Protein AF-A0A059B0X2-F1 (afdb_monomer_lite)

Radius of gyration: 34.35 Å; chains: 1; bounding box: 52×22×101 Å

Organism: Eucalyptus grandis (NCBI:txid71139)

Secondary structure (DSSP, 8-state):
--S--TT--HHHHHHHHHHHHHHHHHHHHHHHHHHHHHHHHHHHHHHHHHHHHHHHHHHHHHHHHHHHHHHHHHHHGGGGS------------------------

Structure (mmCIF, N/CA/C/O backbone):
data_AF-A0A059B0X2-F1
#
_entry.id   AF-A0A059B0X2-F1
#
loop_
_atom_site.group_PDB
_atom_site.id
_atom_site.type_symbol
_atom_site.label_atom_id
_atom_site.label_alt_id
_atom_site.label_comp_id
_atom_site.label_asym_id
_atom_site.label_entity_id
_atom_site.label_seq_id
_atom_site.pdbx_PDB_ins_code
_atom_site.Cartn_x
_atom_site.Cartn_y
_atom_site.Cartn_z
_atom_site.occupancy
_atom_site.B_iso_or_equiv
_atom_site.auth_seq_id
_atom_site.auth_comp_id
_atom_site.auth_asym_id
_atom_site.auth_atom_id
_atom_site.pdbx_PDB_model_num
ATOM 1 N N . MET A 1 1 ? -12.725 -10.102 29.840 1.00 61.69 1 MET A N 1
ATOM 2 C CA . MET A 1 1 ? -13.306 -8.761 30.101 1.00 61.69 1 MET A CA 1
ATOM 3 C C . MET A 1 1 ? -14.828 -8.796 30.256 1.00 61.69 1 MET A C 1
ATOM 5 O O . MET A 1 1 ? -15.338 -7.951 30.969 1.00 61.69 1 MET A O 1
ATOM 9 N N . GLY A 1 2 ? -15.548 -9.749 29.643 1.00 79.00 2 GLY A N 1
ATOM 10 C CA . GLY A 1 2 ? -16.989 -9.971 29.882 1.00 79.00 2 GLY A CA 1
ATOM 11 C C . GLY A 1 2 ? -17.309 -11.184 30.768 1.00 79.00 2 GLY A C 1
ATOM 12 O O . GLY A 1 2 ? -18.440 -11.650 30.784 1.00 79.00 2 GLY A O 1
ATOM 13 N N . GLU A 1 3 ? -16.313 -11.728 31.463 1.00 83.69 3 GLU A N 1
ATOM 14 C CA . GLU A 1 3 ? -16.451 -12.907 32.324 1.00 83.69 3 GLU A CA 1
ATOM 15 C C . GLU A 1 3 ? -16.307 -12.487 33.789 1.00 83.69 3 GLU A C 1
ATOM 17 O O . GLU A 1 3 ? -15.680 -11.466 34.070 1.00 83.69 3 GLU A O 1
ATOM 22 N N . GLN A 1 4 ? -16.876 -13.274 34.710 1.00 83.94 4 GLN A N 1
ATOM 23 C CA . GLN A 1 4 ? -16.828 -13.030 36.163 1.00 83.94 4 GLN A CA 1
ATOM 24 C C . GLN A 1 4 ? -17.396 -11.664 36.600 1.00 83.94 4 GLN A C 1
ATOM 26 O O . GLN A 1 4 ? -16.909 -11.038 37.534 1.00 83.94 4 GLN A O 1
ATOM 31 N N . LEU A 1 5 ? -18.475 -11.211 35.956 1.00 88.69 5 LEU A N 1
ATOM 32 C CA . LEU A 1 5 ? -19.175 -9.971 36.326 1.00 88.69 5 LEU A CA 1
ATOM 33 C C . LEU A 1 5 ? -20.027 -10.109 37.605 1.00 88.69 5 LEU A C 1
ATOM 35 O O . LEU A 1 5 ? -20.520 -9.116 38.141 1.00 88.69 5 LEU A O 1
ATOM 39 N N . SER A 1 6 ? -20.209 -11.340 38.098 1.00 82.94 6 SER A N 1
ATOM 40 C CA . SER A 1 6 ? -20.921 -11.654 39.338 1.00 82.94 6 SER A CA 1
ATOM 41 C C . SER A 1 6 ? -20.171 -11.070 40.539 1.00 82.94 6 SER A C 1
ATOM 43 O O . SER A 1 6 ? -19.193 -11.650 41.004 1.00 82.94 6 SER A O 1
ATOM 45 N N . GLY A 1 7 ? -20.610 -9.909 41.018 1.00 87.50 7 GLY A N 1
ATOM 46 C CA . GLY A 1 7 ? -19.957 -9.164 42.100 1.00 87.50 7 GLY A CA 1
ATOM 47 C C . GLY A 1 7 ? -19.851 -7.665 41.827 1.00 87.50 7 GLY A C 1
ATOM 48 O O . GLY A 1 7 ? -19.652 -6.892 42.760 1.00 87.50 7 GLY A O 1
ATOM 49 N N . LEU A 1 8 ? -20.043 -7.243 40.575 1.00 92.38 8 LEU A N 1
ATOM 50 C CA . LEU A 1 8 ? -20.138 -5.833 40.215 1.00 92.38 8 LEU A CA 1
ATOM 51 C C . LEU A 1 8 ? -21.553 -5.312 40.467 1.00 92.38 8 LEU A C 1
ATOM 53 O O . LEU A 1 8 ? -22.544 -5.969 40.144 1.00 92.38 8 LEU A O 1
ATOM 57 N N . ASN A 1 9 ? -21.650 -4.109 41.029 1.00 94.81 9 ASN A N 1
ATOM 58 C CA . ASN A 1 9 ? -22.926 -3.404 41.097 1.00 94.81 9 ASN A CA 1
ATOM 59 C C . ASN A 1 9 ? -23.238 -2.725 39.746 1.00 94.81 9 ASN A C 1
ATOM 61 O O . ASN A 1 9 ? -22.410 -2.676 38.835 1.00 94.81 9 ASN A O 1
ATOM 65 N N . VAL A 1 10 ? -24.441 -2.161 39.620 1.00 95.19 10 VAL A N 1
ATOM 66 C CA . VAL A 1 10 ? -24.903 -1.499 38.384 1.00 95.19 10 VAL A CA 1
ATOM 67 C C . VAL A 1 10 ? -23.978 -0.356 37.948 1.00 95.19 10 VAL A C 1
ATOM 69 O O . VAL A 1 10 ? -23.736 -0.183 36.756 1.00 95.19 10 VAL A O 1
ATOM 72 N N . LYS A 1 11 ? -23.424 0.410 38.896 1.00 96.69 11 LYS A N 1
ATOM 73 C CA . LYS A 1 11 ? -22.510 1.520 38.595 1.00 96.69 11 LYS A C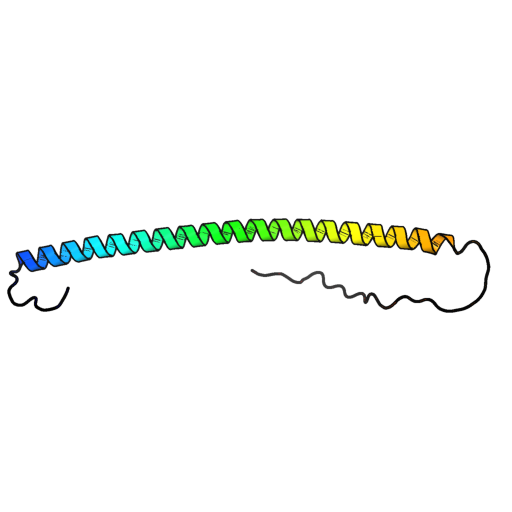A 1
ATOM 74 C C . LYS A 1 11 ? -21.178 1.008 38.047 1.00 96.69 11 LYS A C 1
ATOM 76 O O . LYS A 1 11 ? -20.658 1.580 37.093 1.00 96.69 11 LYS A O 1
ATOM 81 N N . ASP A 1 12 ? -20.646 -0.066 38.619 1.00 94.69 12 ASP A N 1
ATOM 82 C CA . ASP A 1 12 ? -19.395 -0.674 38.162 1.00 94.69 12 ASP A CA 1
ATOM 83 C C . ASP A 1 12 ? -19.546 -1.278 36.762 1.00 94.69 12 ASP A C 1
ATOM 85 O O . ASP A 1 12 ? -18.679 -1.080 35.911 1.00 94.69 12 ASP A O 1
ATOM 89 N N . LEU A 1 13 ? -20.678 -1.939 36.491 1.00 94.69 13 LEU A N 1
ATOM 90 C CA . LEU A 1 13 ? -21.014 -2.454 35.161 1.00 94.69 13 LEU A CA 1
ATOM 91 C C . LEU A 1 13 ? -21.130 -1.332 34.126 1.00 94.69 13 LEU A C 1
ATOM 93 O O . LEU A 1 13 ? -20.537 -1.432 33.055 1.00 94.69 13 LEU A O 1
ATOM 97 N N . HIS A 1 14 ? -21.821 -0.242 34.464 1.00 95.81 14 HIS A N 1
ATOM 98 C CA . HIS A 1 14 ? -21.947 0.913 33.577 1.00 95.81 14 HIS A CA 1
ATOM 99 C C . HIS A 1 14 ? -20.587 1.566 33.279 1.00 95.81 14 HIS A C 1
ATOM 101 O O . HIS A 1 14 ? -20.280 1.908 32.139 1.00 95.81 14 HIS A O 1
ATOM 107 N N . ASN A 1 15 ? -19.719 1.691 34.285 1.00 95.75 15 ASN A N 1
ATOM 108 C CA . ASN A 1 15 ? -18.366 2.213 34.087 1.00 95.75 15 ASN A CA 1
ATOM 109 C C . ASN A 1 15 ? -17.514 1.301 33.194 1.00 95.75 15 ASN A C 1
ATOM 111 O O . ASN A 1 15 ? -16.725 1.803 32.391 1.00 95.75 15 ASN A O 1
ATOM 115 N N . LEU A 1 16 ? -17.646 -0.020 33.343 1.00 94.50 16 LEU A N 1
ATOM 116 C CA . LEU A 1 16 ? -16.955 -0.996 32.503 1.00 94.50 16 LEU A CA 1
ATOM 117 C C . LEU A 1 16 ? -17.434 -0.913 31.050 1.00 94.50 16 LEU A C 1
ATOM 119 O O . LEU A 1 16 ? -16.608 -0.891 30.138 1.00 94.50 16 LEU A O 1
ATOM 123 N N . GLU A 1 17 ? -18.746 -0.824 30.838 1.00 95.38 17 GLU A N 1
ATOM 124 C CA . GLU A 1 17 ? -19.353 -0.645 29.518 1.00 95.38 17 GLU A CA 1
ATOM 125 C C . GLU A 1 17 ? -18.834 0.627 28.835 1.00 95.38 17 GLU A C 1
ATOM 127 O O . GLU A 1 17 ? -18.304 0.546 27.728 1.00 95.38 17 GLU A O 1
ATOM 132 N N . ASN A 1 18 ? -18.850 1.767 29.533 1.00 97.06 18 ASN A N 1
ATOM 133 C CA . ASN A 1 18 ? -18.339 3.036 29.007 1.00 97.06 18 ASN A CA 1
ATOM 134 C C . ASN A 1 18 ? -16.851 2.949 28.620 1.00 97.06 18 ASN A C 1
ATOM 136 O O . ASN A 1 18 ? -16.440 3.435 27.565 1.00 97.06 18 ASN A O 1
ATOM 140 N N . GLN A 1 19 ? -16.020 2.305 29.447 1.00 96.25 19 GLN A N 1
ATOM 141 C CA . GLN A 1 19 ? -14.598 2.112 29.138 1.00 96.25 19 GLN A CA 1
ATOM 142 C C . GLN A 1 19 ? -14.390 1.234 27.900 1.00 96.25 19 GLN A C 1
ATOM 144 O O . GLN A 1 19 ? -13.539 1.540 27.058 1.00 96.25 19 GLN A O 1
ATOM 149 N N . LEU A 1 20 ? -15.164 0.153 27.774 1.00 96.19 20 LEU A N 1
ATOM 150 C CA . LEU A 1 20 ? -15.112 -0.733 26.614 1.00 96.19 20 LEU A CA 1
ATOM 151 C C . LEU A 1 20 ? -15.579 -0.018 25.348 1.00 96.19 20 LEU A C 1
ATOM 153 O O . LEU A 1 20 ? -14.919 -0.136 24.316 1.00 96.19 20 LEU A O 1
ATOM 157 N N . GLU A 1 21 ? -16.658 0.757 25.425 1.00 97.38 21 GLU A N 1
ATOM 158 C CA . GLU A 1 21 ? -17.170 1.544 24.305 1.00 97.38 21 GLU A CA 1
ATOM 159 C C . GLU A 1 21 ? -16.131 2.564 23.823 1.00 97.38 21 GLU A C 1
ATOM 161 O O . GLU A 1 21 ? -15.788 2.596 22.636 1.00 97.38 21 GLU A O 1
ATOM 166 N N . MET A 1 22 ? -15.562 3.350 24.742 1.00 97.56 22 MET A N 1
ATOM 167 C CA . MET A 1 22 ? -14.529 4.337 24.420 1.00 97.56 22 MET A CA 1
ATOM 168 C C . MET A 1 22 ? -13.286 3.686 23.806 1.00 97.56 22 MET A C 1
ATOM 170 O O . MET A 1 22 ? -12.775 4.163 22.787 1.00 97.56 22 MET A O 1
ATOM 174 N N . SER A 1 23 ? -12.811 2.583 24.394 1.00 97.62 23 SER A N 1
ATOM 175 C CA . SER A 1 23 ? -11.648 1.843 23.897 1.00 97.62 23 SER A CA 1
ATOM 176 C C . SER A 1 23 ? -11.906 1.257 22.507 1.00 97.62 23 SER A C 1
ATOM 178 O O . SER A 1 23 ? -11.109 1.454 21.587 1.00 97.62 23 SER A O 1
ATOM 180 N N . LEU A 1 24 ? -13.062 0.617 22.303 1.00 98.00 24 LEU A N 1
ATOM 181 C CA . LEU A 1 24 ? -13.450 0.042 21.018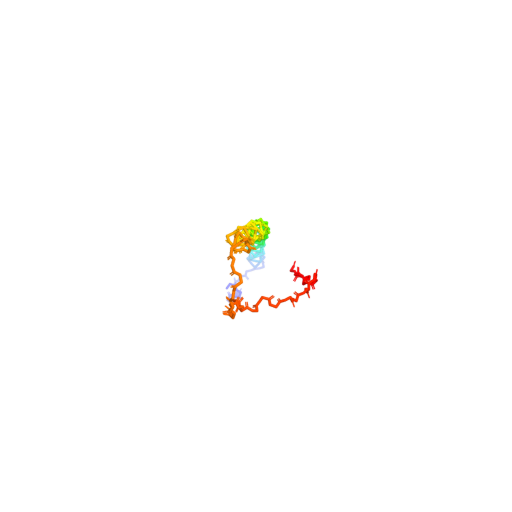 1.00 98.00 24 LEU A CA 1
ATOM 182 C C . LEU A 1 24 ? -13.583 1.117 19.936 1.00 98.00 24 LEU A C 1
ATOM 184 O O . LEU A 1 24 ? -13.113 0.918 18.814 1.00 98.00 24 LEU A O 1
ATOM 188 N N . ARG A 1 25 ? -14.174 2.271 20.266 1.00 98.44 25 ARG A N 1
ATOM 189 C CA . ARG A 1 25 ? -14.231 3.425 19.363 1.00 98.44 25 ARG A CA 1
ATOM 190 C C . ARG A 1 25 ? -12.826 3.893 18.988 1.00 98.44 25 ARG A C 1
ATOM 192 O O . ARG A 1 25 ? -12.562 4.100 17.807 1.00 98.44 25 ARG A O 1
ATOM 199 N N . GLY A 1 26 ? -11.920 4.008 19.959 1.00 98.44 26 GLY A N 1
ATOM 200 C CA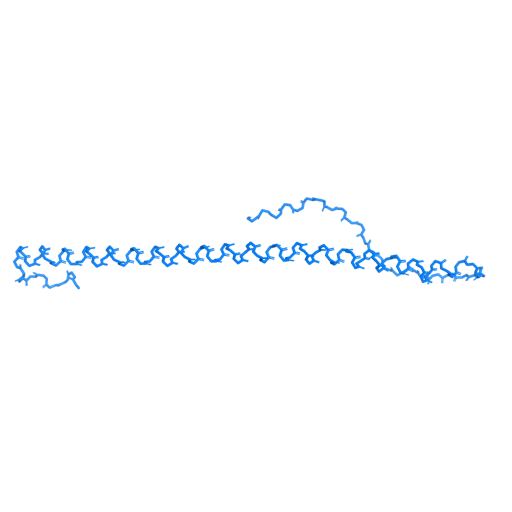 . GLY A 1 26 ? -10.521 4.365 19.714 1.00 98.44 26 GLY A CA 1
ATOM 201 C C . GLY A 1 26 ? -9.814 3.384 18.775 1.00 98.44 26 GLY A C 1
ATOM 202 O O . GLY A 1 26 ? -9.177 3.803 17.807 1.00 98.44 26 GLY A O 1
ATOM 203 N N . VAL A 1 27 ? -9.983 2.077 19.003 1.00 98.56 27 VAL A N 1
ATOM 204 C CA . VAL A 1 27 ? -9.438 1.023 18.131 1.00 98.56 27 VAL A CA 1
ATOM 205 C C . VAL A 1 27 ? -10.001 1.130 16.714 1.00 98.56 27 VAL A C 1
ATOM 207 O O . VAL A 1 27 ? -9.234 1.059 15.754 1.00 98.56 27 VAL A O 1
ATOM 210 N N . ARG A 1 28 ? -11.317 1.331 16.563 1.00 98.69 28 ARG A N 1
ATOM 211 C CA . ARG A 1 28 ? -11.970 1.474 15.250 1.00 98.69 28 ARG A CA 1
ATOM 212 C C . ARG A 1 28 ? -11.442 2.680 14.482 1.00 98.69 28 ARG A C 1
ATOM 214 O O . ARG A 1 28 ? -11.008 2.505 13.350 1.00 98.69 28 ARG A O 1
ATOM 221 N N . VAL A 1 29 ? -11.395 3.852 15.118 1.00 98.56 29 VAL A N 1
ATOM 222 C CA . VAL A 1 29 ? -10.873 5.084 14.503 1.00 98.56 29 VAL A CA 1
ATOM 223 C C . VAL A 1 29 ? -9.422 4.900 14.066 1.00 98.56 29 VAL A C 1
ATOM 225 O O . VAL A 1 29 ? -9.068 5.235 12.940 1.00 98.56 29 VAL A O 1
ATOM 228 N N . LYS A 1 30 ? -8.574 4.313 14.920 1.00 98.62 30 LYS A N 1
ATOM 229 C CA . LYS A 1 30 ? -7.170 4.068 14.571 1.00 98.62 30 LYS A CA 1
ATOM 230 C C . LYS A 1 30 ? -7.031 3.084 13.409 1.00 98.62 30 LYS A C 1
ATOM 232 O O . LYS A 1 30 ? -6.210 3.309 12.525 1.00 98.62 30 LYS A O 1
ATOM 237 N N . LYS A 1 31 ? -7.823 2.007 13.401 1.00 98.75 31 LYS A N 1
ATOM 238 C CA . LYS A 1 31 ? -7.828 1.026 12.309 1.00 98.75 31 LYS A CA 1
ATOM 239 C C . LYS A 1 31 ? -8.254 1.675 10.992 1.00 98.75 31 LYS A C 1
ATOM 241 O O . LYS A 1 31 ? -7.594 1.466 9.984 1.00 98.75 31 LYS A O 1
ATOM 246 N N . GLU A 1 32 ? -9.321 2.464 11.011 1.00 98.69 32 GLU A N 1
ATOM 247 C CA . GLU A 1 32 ? -9.825 3.171 9.834 1.00 98.69 32 GLU A CA 1
ATOM 248 C C . GLU A 1 32 ? -8.805 4.179 9.298 1.00 98.69 32 GLU A C 1
ATOM 250 O O . GLU A 1 32 ? -8.532 4.188 8.102 1.00 98.69 32 GLU A O 1
ATOM 255 N N . GLN A 1 33 ? -8.166 4.952 10.181 1.00 98.69 33 GLN A N 1
ATOM 256 C CA . GLN A 1 33 ? -7.108 5.884 9.794 1.00 98.69 33 GLN A CA 1
ATOM 257 C C . GLN A 1 33 ? -5.941 5.169 9.101 1.00 98.69 33 GLN A C 1
ATOM 259 O O . GLN A 1 33 ? -5.543 5.573 8.014 1.00 98.69 33 GLN A O 1
ATOM 264 N N . ILE A 1 34 ? -5.428 4.085 9.697 1.00 98.69 34 ILE A N 1
ATOM 265 C CA . ILE A 1 34 ? -4.309 3.315 9.130 1.00 98.69 34 ILE A CA 1
ATOM 266 C C . ILE A 1 34 ? -4.677 2.758 7.753 1.00 98.69 34 ILE A C 1
ATOM 268 O O . ILE A 1 34 ? -3.905 2.909 6.811 1.00 98.69 34 ILE A O 1
ATOM 272 N N . LEU A 1 35 ? -5.856 2.145 7.626 1.00 98.75 35 LEU A N 1
ATOM 273 C CA . LEU A 1 35 ? -6.297 1.560 6.360 1.00 98.75 35 LEU A CA 1
ATOM 274 C C . LEU A 1 35 ? -6.491 2.629 5.281 1.00 98.75 35 LEU A C 1
ATOM 276 O O . LEU A 1 35 ? -6.052 2.440 4.151 1.00 98.75 35 LEU A O 1
ATOM 280 N N . ASN A 1 36 ? -7.099 3.766 5.623 1.00 98.75 36 ASN A N 1
ATOM 281 C CA . ASN A 1 36 ? -7.279 4.873 4.685 1.00 98.75 36 ASN A CA 1
ATOM 282 C C . ASN A 1 36 ? -5.939 5.472 4.242 1.00 98.75 36 ASN A C 1
ATOM 284 O O . ASN A 1 36 ? -5.764 5.794 3.064 1.00 98.75 36 ASN A O 1
ATOM 288 N N . ASP A 1 37 ? -4.983 5.606 5.161 1.00 98.75 37 ASP A N 1
ATOM 289 C CA . ASP A 1 37 ? -3.640 6.080 4.838 1.00 98.75 37 ASP A CA 1
ATOM 290 C C . ASP A 1 37 ? -2.899 5.092 3.927 1.00 98.75 37 ASP A C 1
ATOM 292 O O . ASP A 1 37 ? -2.282 5.512 2.948 1.00 98.75 37 ASP A O 1
ATOM 296 N N . GLU A 1 38 ? -3.013 3.788 4.184 1.00 98.75 38 GLU A N 1
ATOM 297 C CA . GLU A 1 38 ? -2.405 2.746 3.353 1.00 98.75 38 GLU A CA 1
ATOM 298 C C . GLU A 1 38 ? -3.018 2.698 1.946 1.00 98.75 38 GLU A C 1
ATOM 300 O O . GLU A 1 38 ? -2.283 2.689 0.957 1.00 98.75 38 GLU A O 1
ATOM 305 N N . ILE A 1 39 ? -4.349 2.778 1.831 1.00 98.81 39 ILE A N 1
ATOM 306 C CA . ILE A 1 39 ? -5.051 2.871 0.540 1.00 98.81 39 ILE A CA 1
ATOM 307 C C . ILE A 1 39 ? -4.577 4.097 -0.246 1.00 98.81 39 ILE A C 1
ATOM 309 O O . ILE A 1 39 ? -4.285 3.994 -1.443 1.00 98.81 39 ILE A O 1
ATOM 313 N N . ARG A 1 40 ? -4.471 5.260 0.410 1.00 98.75 40 ARG A N 1
ATOM 314 C CA . ARG A 1 40 ? -4.022 6.502 -0.233 1.00 98.75 40 ARG A CA 1
ATOM 315 C C . ARG A 1 40 ? -2.579 6.389 -0.719 1.00 98.75 40 ARG A C 1
ATOM 317 O O . ARG A 1 40 ? -2.284 6.777 -1.849 1.00 98.75 40 ARG A O 1
ATOM 324 N N . GLU A 1 41 ? -1.690 5.836 0.102 1.00 98.81 41 GLU A N 1
ATOM 325 C CA . GLU A 1 41 ? -0.286 5.644 -0.265 1.00 98.81 41 GLU A CA 1
ATOM 326 C C . GLU A 1 41 ? -0.114 4.649 -1.414 1.00 98.81 41 GLU A C 1
ATOM 328 O O . GLU A 1 41 ? 0.636 4.925 -2.354 1.00 98.81 41 GLU A O 1
ATOM 333 N N . LEU A 1 42 ? -0.828 3.521 -1.387 1.00 98.81 42 LEU A N 1
ATOM 334 C CA . LEU A 1 42 ? -0.810 2.543 -2.474 1.00 98.81 42 LEU A CA 1
ATOM 335 C C . LEU A 1 42 ? -1.353 3.138 -3.775 1.00 98.81 42 LEU A C 1
ATOM 337 O O . LEU A 1 42 ? -0.721 2.983 -4.818 1.00 98.81 42 LEU A O 1
ATOM 341 N N . SER A 1 43 ? -2.455 3.888 -3.714 1.00 98.69 43 SER A N 1
ATOM 342 C CA . SER A 1 43 ? -3.029 4.562 -4.888 1.00 98.69 43 SER A CA 1
ATOM 343 C C . SER A 1 43 ? -2.048 5.571 -5.493 1.00 98.69 43 SER A C 1
ATOM 345 O O . SER A 1 43 ? -1.843 5.607 -6.707 1.00 98.69 43 SER A O 1
ATOM 347 N N . ARG A 1 44 ? -1.368 6.356 -4.644 1.00 98.75 44 ARG A N 1
ATOM 348 C CA . ARG A 1 44 ? -0.335 7.307 -5.076 1.00 98.75 44 ARG A CA 1
ATOM 349 C C . ARG A 1 44 ? 0.835 6.598 -5.757 1.00 98.75 44 ARG A C 1
ATOM 351 O O . ARG A 1 44 ? 1.262 7.020 -6.828 1.00 98.75 44 ARG A O 1
ATOM 358 N N . LYS A 1 45 ? 1.341 5.515 -5.158 1.00 98.75 45 LYS A N 1
ATOM 359 C CA . LYS A 1 45 ? 2.426 4.706 -5.738 1.00 98.75 45 LYS A CA 1
ATOM 360 C C . LYS A 1 45 ? 2.019 4.081 -7.069 1.00 98.75 45 LYS A C 1
ATOM 362 O O . LYS A 1 45 ? 2.793 4.156 -8.017 1.00 98.75 45 LYS A O 1
ATOM 367 N N . GLY A 1 46 ? 0.810 3.527 -7.151 1.00 98.62 46 GLY A N 1
ATOM 368 C CA . GLY A 1 46 ? 0.261 2.964 -8.383 1.00 98.62 46 GLY A CA 1
ATOM 369 C C . GLY A 1 46 ? 0.217 3.990 -9.515 1.00 98.62 46 GLY A C 1
ATOM 370 O O . GLY A 1 46 ? 0.690 3.705 -10.611 1.00 98.62 46 GLY A O 1
ATOM 371 N N . SER A 1 47 ? -0.250 5.208 -9.225 1.00 98.62 47 SER A N 1
ATOM 372 C CA . SER A 1 47 ? -0.272 6.311 -10.195 1.00 98.62 47 SER A CA 1
ATOM 373 C C . SER A 1 47 ? 1.129 6.691 -10.693 1.00 98.62 47 SER A C 1
ATOM 375 O O . SER A 1 47 ? 1.351 6.774 -11.900 1.00 98.62 47 SER A O 1
ATOM 377 N N . MET A 1 48 ? 2.106 6.833 -9.787 1.00 98.69 48 MET A N 1
ATOM 378 C CA . MET A 1 48 ? 3.490 7.155 -10.168 1.00 98.69 48 MET A CA 1
ATOM 379 C C . MET A 1 48 ? 4.123 6.065 -11.041 1.00 98.69 48 MET A C 1
ATOM 381 O O . MET A 1 48 ? 4.707 6.377 -12.074 1.00 98.69 48 MET A O 1
ATOM 385 N N . ILE A 1 49 ? 3.968 4.792 -10.661 1.00 98.69 49 ILE A N 1
ATOM 386 C CA . ILE A 1 49 ? 4.492 3.657 -11.438 1.00 98.69 49 ILE A CA 1
ATOM 387 C C . ILE A 1 49 ? 3.831 3.600 -12.817 1.00 98.69 49 ILE A C 1
ATOM 389 O O . ILE A 1 49 ? 4.503 3.365 -13.819 1.00 98.69 49 ILE A O 1
ATOM 393 N N . HIS A 1 50 ? 2.517 3.819 -12.891 1.00 98.56 50 HIS A N 1
ATOM 394 C CA . HIS A 1 50 ? 1.808 3.843 -14.165 1.00 98.56 50 HIS A CA 1
ATOM 395 C C . HIS A 1 50 ? 2.346 4.947 -15.082 1.00 98.56 50 HIS A C 1
ATOM 397 O O . HIS A 1 50 ? 2.646 4.683 -16.246 1.00 98.56 50 HIS A O 1
ATOM 403 N N . GLN A 1 51 ? 2.526 6.159 -14.552 1.00 98.56 51 GLN A N 1
ATOM 404 C CA . GLN A 1 51 ? 3.091 7.272 -15.308 1.00 98.56 51 GLN A CA 1
ATOM 405 C C . GLN A 1 51 ? 4.509 6.957 -15.808 1.00 98.56 51 GLN A C 1
ATOM 407 O O . GLN A 1 51 ? 4.797 7.142 -16.991 1.00 98.56 51 GLN A O 1
ATOM 412 N N . GLU A 1 52 ? 5.375 6.431 -14.940 1.00 98.50 52 GLU A N 1
ATOM 413 C CA . GLU A 1 52 ? 6.735 6.038 -15.314 1.00 98.50 52 GLU A CA 1
ATOM 414 C C . GLU A 1 52 ? 6.733 4.967 -16.416 1.00 98.50 52 GLU A C 1
ATOM 416 O O . GLU A 1 52 ? 7.453 5.094 -17.407 1.00 98.50 52 GLU A O 1
ATOM 421 N N . ASN A 1 53 ? 5.870 3.955 -16.308 1.00 98.50 53 ASN A N 1
ATOM 422 C CA . ASN A 1 53 ? 5.731 2.918 -17.330 1.00 98.50 53 ASN A CA 1
ATOM 423 C C . ASN A 1 53 ? 5.304 3.493 -18.685 1.00 98.50 53 ASN A C 1
ATOM 425 O O . ASN A 1 53 ? 5.873 3.122 -19.711 1.00 98.50 53 ASN A O 1
ATOM 429 N N . VAL A 1 54 ? 4.348 4.427 -18.708 1.00 98.31 54 VAL A N 1
ATOM 430 C CA . VAL A 1 54 ? 3.927 5.107 -19.945 1.00 98.31 54 VAL A CA 1
ATOM 431 C C . VAL A 1 54 ? 5.100 5.859 -20.581 1.00 98.31 54 VAL A C 1
ATOM 433 O O . VAL A 1 54 ? 5.326 5.758 -21.793 1.00 98.31 54 VAL A O 1
ATOM 436 N N . GLU A 1 55 ? 5.888 6.577 -19.781 1.00 98.50 55 GLU A N 1
ATOM 437 C CA . GLU A 1 55 ? 7.070 7.296 -20.263 1.00 98.50 55 GLU A CA 1
ATOM 438 C C . GLU A 1 55 ? 8.158 6.349 -20.789 1.00 98.50 55 GLU A C 1
ATOM 440 O 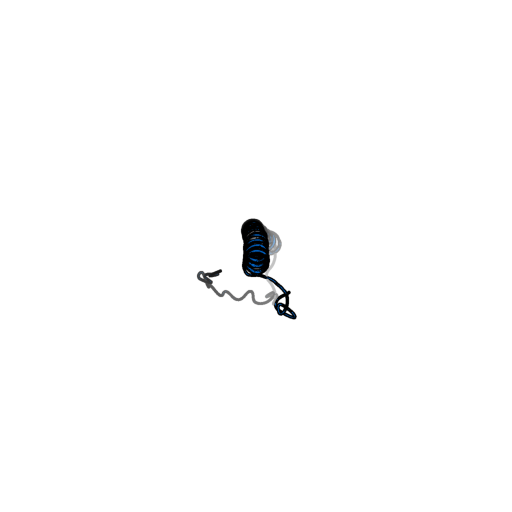O . GLU A 1 55 ? 8.750 6.609 -21.843 1.00 98.50 55 GLU A O 1
ATOM 445 N N . LEU A 1 56 ? 8.409 5.235 -20.099 1.00 98.62 56 LEU A N 1
ATOM 446 C CA . LEU A 1 56 ? 9.363 4.212 -20.525 1.00 98.62 56 LEU A CA 1
ATOM 447 C C . LEU A 1 56 ? 8.924 3.538 -21.827 1.00 98.62 56 LEU A C 1
ATOM 449 O O . LEU A 1 56 ? 9.735 3.417 -22.747 1.00 98.62 56 LEU A O 1
ATOM 453 N N . CYS A 1 57 ? 7.646 3.177 -21.962 1.00 98.19 57 CYS A N 1
ATOM 454 C CA . CYS A 1 57 ? 7.094 2.638 -23.205 1.00 98.19 57 CYS A CA 1
ATOM 455 C C . CYS A 1 57 ? 7.274 3.618 -24.371 1.00 98.19 57 CYS A C 1
ATOM 457 O O . CYS A 1 57 ? 7.676 3.217 -25.466 1.00 98.19 57 CYS A O 1
ATOM 459 N N . ARG A 1 58 ? 7.042 4.917 -24.141 1.00 98.31 58 ARG A N 1
ATOM 460 C CA . ARG A 1 58 ? 7.285 5.955 -25.151 1.00 98.31 58 ARG A CA 1
ATOM 461 C C . ARG A 1 58 ? 8.757 5.997 -25.569 1.00 98.31 58 ARG A C 1
ATOM 463 O O . ARG A 1 58 ? 9.040 5.998 -26.766 1.00 98.31 58 ARG A O 1
ATOM 470 N N . LYS A 1 59 ? 9.688 6.003 -24.611 1.00 98.25 59 LYS A N 1
ATOM 471 C CA . LYS A 1 59 ? 11.137 6.004 -24.887 1.00 98.25 59 LYS A CA 1
ATOM 472 C C . LYS A 1 59 ? 11.568 4.753 -25.656 1.00 98.25 59 LYS A C 1
ATOM 474 O O . LYS A 1 59 ? 12.284 4.870 -26.644 1.00 98.25 59 LYS A O 1
ATOM 479 N N . ALA A 1 60 ? 11.084 3.576 -25.262 1.00 97.69 60 ALA A N 1
ATOM 480 C CA . ALA A 1 60 ? 11.381 2.319 -25.945 1.00 97.69 60 ALA A CA 1
ATOM 481 C C . ALA A 1 60 ? 10.897 2.324 -27.405 1.00 97.69 60 ALA A C 1
ATOM 483 O O . ALA A 1 60 ? 11.616 1.876 -28.297 1.00 97.69 60 ALA A O 1
ATOM 484 N N . ASN A 1 61 ? 9.709 2.879 -27.665 1.00 96.94 61 ASN A N 1
ATOM 485 C CA . ASN A 1 61 ? 9.186 3.023 -29.023 1.00 96.94 61 ASN A CA 1
ATOM 486 C C . ASN A 1 61 ? 10.048 3.959 -29.887 1.00 96.94 61 ASN A C 1
ATOM 488 O O . ASN A 1 61 ? 10.298 3.629 -31.045 1.00 96.94 61 ASN A O 1
ATOM 492 N N . LEU A 1 62 ? 10.533 5.076 -29.331 1.00 97.75 62 LEU A N 1
ATOM 493 C CA . LEU A 1 62 ? 11.444 5.989 -30.035 1.00 97.75 62 LEU A CA 1
ATOM 494 C C . LEU A 1 62 ? 12.765 5.300 -30.391 1.00 97.75 62 LEU A C 1
ATOM 496 O O . LEU A 1 62 ? 13.157 5.304 -31.553 1.00 97.75 62 LEU A O 1
ATOM 500 N N . VAL A 1 63 ? 13.394 4.621 -29.427 1.00 96.88 63 VAL A N 1
ATOM 501 C CA . VAL A 1 63 ? 14.637 3.866 -29.666 1.00 96.88 63 VAL A CA 1
ATOM 502 C C . VAL A 1 63 ? 14.426 2.784 -30.724 1.00 96.88 63 VAL A C 1
ATOM 504 O O . VAL A 1 63 ? 15.261 2.602 -31.606 1.00 96.88 63 VAL A O 1
ATOM 507 N N . ARG A 1 64 ? 13.290 2.073 -30.685 1.00 95.81 64 ARG A N 1
ATOM 508 C CA . ARG A 1 64 ? 12.952 1.080 -31.713 1.00 95.81 64 ARG A CA 1
ATOM 509 C C . ARG A 1 64 ? 12.859 1.723 -33.096 1.00 95.81 64 ARG A C 1
ATOM 511 O O . ARG A 1 64 ? 13.389 1.158 -34.047 1.00 95.81 64 ARG A O 1
ATOM 518 N N . GLN A 1 65 ? 12.207 2.879 -33.212 1.00 95.75 65 GLN A N 1
ATOM 519 C CA . GLN A 1 65 ? 12.093 3.599 -34.479 1.00 95.75 65 GLN A CA 1
ATOM 520 C C . GLN A 1 65 ? 13.464 4.045 -35.003 1.00 95.75 65 GLN A C 1
ATOM 522 O O . GLN A 1 65 ? 13.794 3.750 -36.151 1.00 95.75 65 GLN A O 1
ATOM 527 N N . GLU A 1 66 ? 14.284 4.677 -34.162 1.00 96.06 66 GLU A N 1
ATOM 528 C CA . GLU A 1 66 ? 15.646 5.093 -34.521 1.00 96.06 66 GLU A CA 1
ATOM 529 C C . GLU A 1 66 ? 16.500 3.898 -34.966 1.00 96.06 66 GLU A C 1
ATOM 531 O O . GLU A 1 66 ? 17.174 3.962 -35.995 1.00 96.06 66 GLU A O 1
ATOM 536 N N . ASN A 1 67 ? 16.411 2.768 -34.258 1.00 94.81 67 ASN A N 1
ATOM 537 C CA . ASN A 1 67 ? 17.114 1.541 -34.628 1.00 94.81 67 ASN A CA 1
ATOM 538 C C . ASN A 1 67 ? 16.678 1.010 -36.000 1.00 94.81 67 ASN A C 1
ATOM 540 O O . ASN A 1 67 ? 17.528 0.570 -36.773 1.00 94.81 67 ASN A O 1
ATOM 544 N N . MET A 1 68 ? 15.386 1.074 -36.343 1.00 93.69 68 MET A N 1
ATOM 545 C CA . MET A 1 68 ? 14.923 0.698 -37.685 1.00 93.69 68 MET A CA 1
ATOM 546 C C . MET A 1 68 ? 15.455 1.647 -38.763 1.00 93.69 68 MET A C 1
ATOM 548 O O . MET A 1 68 ? 15.835 1.201 -39.846 1.00 93.69 68 MET A O 1
ATOM 552 N N . GLU A 1 69 ? 15.501 2.950 -38.486 1.00 93.00 69 GLU A N 1
ATOM 553 C CA . GLU A 1 69 ? 16.053 3.934 -39.420 1.00 93.00 69 GLU A CA 1
ATOM 554 C C . GLU A 1 69 ? 17.557 3.729 -39.639 1.00 93.00 69 GLU A C 1
ATOM 556 O O . GLU A 1 69 ? 18.033 3.791 -40.776 1.00 93.00 69 GLU A O 1
ATOM 561 N N . LEU A 1 70 ? 18.306 3.437 -38.574 1.00 92.81 70 LEU A N 1
ATOM 562 C CA . LEU A 1 70 ? 19.725 3.093 -38.651 1.00 92.81 70 LEU A CA 1
ATOM 563 C C . LEU A 1 70 ? 19.946 1.788 -39.418 1.00 92.81 70 LEU A C 1
ATOM 565 O O . LEU A 1 70 ? 20.792 1.756 -40.311 1.00 92.81 70 LEU A O 1
ATOM 569 N N . LEU A 1 71 ? 19.150 0.747 -39.149 1.00 91.00 71 LEU A N 1
ATOM 570 C CA . LEU A 1 71 ? 19.189 -0.511 -39.897 1.00 91.00 71 LEU A CA 1
ATOM 571 C C . LEU A 1 71 ? 18.967 -0.254 -41.394 1.00 91.00 71 LEU A C 1
ATOM 573 O O . LEU A 1 71 ? 19.753 -0.700 -42.231 1.00 91.00 71 LEU A O 1
ATOM 577 N N . LYS A 1 72 ? 17.953 0.546 -41.741 1.00 90.25 72 LYS A N 1
ATOM 578 C CA . LYS A 1 72 ? 17.685 0.939 -43.128 1.00 90.25 72 LYS A CA 1
ATOM 579 C C . LYS A 1 72 ? 18.863 1.684 -43.757 1.00 90.25 72 LYS A C 1
ATOM 581 O O . LYS A 1 72 ? 19.134 1.467 -44.931 1.00 90.25 72 LYS A O 1
ATOM 586 N N . LYS A 1 73 ? 19.578 2.539 -43.021 1.00 89.62 73 LYS A N 1
ATOM 587 C CA . LYS A 1 73 ? 20.774 3.232 -43.537 1.00 89.62 73 LYS A CA 1
ATOM 588 C C . LYS A 1 73 ? 21.945 2.270 -43.758 1.00 89.62 73 LYS A C 1
ATOM 590 O O . LYS A 1 73 ? 22.552 2.304 -44.824 1.00 89.62 73 LYS A O 1
ATOM 595 N N . VAL A 1 74 ? 22.240 1.389 -42.802 1.00 85.94 74 VAL A N 1
ATOM 596 C CA . VAL A 1 74 ? 23.350 0.420 -42.902 1.00 85.94 74 VAL A CA 1
ATOM 597 C C . VAL A 1 74 ? 23.144 -0.534 -44.081 1.00 85.94 74 VAL A C 1
ATOM 599 O O . VAL A 1 74 ? 24.043 -0.707 -44.901 1.00 85.94 74 VAL A O 1
ATOM 602 N N . TYR A 1 75 ? 21.944 -1.099 -44.217 1.00 78.50 75 TYR A N 1
ATOM 603 C CA . TYR A 1 75 ? 21.655 -2.094 -45.252 1.00 78.50 75 TYR A CA 1
ATOM 604 C C . TYR A 1 75 ? 21.149 -1.483 -46.568 1.00 78.50 75 TYR A C 1
ATOM 606 O O . TYR A 1 75 ? 21.373 -2.047 -47.635 1.00 78.50 75 TYR A O 1
ATOM 614 N N . GLY A 1 76 ? 20.535 -0.298 -46.537 1.00 59.56 76 GLY A N 1
ATOM 615 C CA . GLY A 1 76 ? 20.087 0.419 -47.736 1.00 59.56 76 GLY A CA 1
ATOM 616 C C . GLY A 1 76 ? 21.227 1.000 -48.576 1.00 59.56 76 GLY A C 1
ATOM 617 O O . GLY A 1 76 ? 21.047 1.215 -49.772 1.00 59.56 76 GLY A O 1
ATOM 618 N N . THR A 1 77 ? 22.413 1.196 -47.990 1.00 55.31 77 THR A N 1
ATOM 619 C CA . THR A 1 77 ? 23.601 1.698 -48.707 1.00 55.31 77 THR A CA 1
ATOM 620 C C . THR A 1 77 ? 24.334 0.591 -49.487 1.00 55.31 77 THR A C 1
ATOM 622 O O . THR A 1 77 ? 25.131 0.895 -50.369 1.00 55.31 77 THR A O 1
ATOM 625 N N . SER A 1 78 ? 24.031 -0.696 -49.247 1.00 52.50 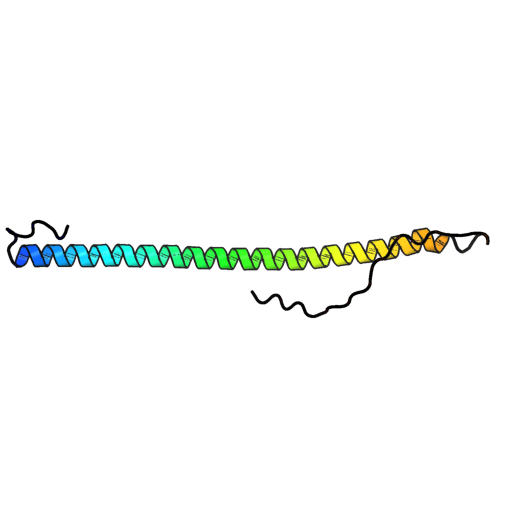78 SER A N 1
ATOM 626 C CA . SER A 1 78 ? 24.605 -1.806 -50.036 1.00 52.50 78 SER A CA 1
ATOM 627 C C . SER A 1 78 ? 23.999 -1.956 -51.435 1.00 52.50 78 SER A C 1
ATOM 629 O O . SER A 1 78 ? 24.584 -2.632 -52.272 1.00 52.50 78 SER A O 1
ATOM 631 N N . ASN A 1 79 ? 22.870 -1.309 -51.745 1.00 46.91 79 ASN A N 1
ATOM 632 C CA . ASN A 1 79 ? 22.179 -1.535 -53.020 1.00 46.91 79 ASN A CA 1
ATOM 633 C C . ASN A 1 79 ? 22.663 -0.648 -54.187 1.00 46.91 79 ASN A C 1
ATOM 635 O O . ASN A 1 79 ? 21.962 -0.517 -55.187 1.00 46.91 79 ASN A O 1
ATOM 639 N N . VAL A 1 80 ? 23.842 -0.022 -54.071 1.00 49.94 80 VAL A N 1
ATOM 640 C CA . VAL A 1 80 ? 24.480 0.711 -55.186 1.00 49.94 80 VAL A CA 1
ATOM 641 C C . VAL A 1 80 ? 25.648 -0.069 -55.801 1.00 49.94 80 VAL A C 1
ATOM 643 O O . VAL A 1 80 ? 26.076 0.278 -56.895 1.00 49.94 80 VAL A O 1
ATOM 646 N N . ASN A 1 81 ? 26.108 -1.171 -55.194 1.00 53.03 81 ASN A N 1
ATOM 647 C CA . ASN A 1 81 ? 27.174 -1.986 -55.778 1.00 53.03 81 ASN A CA 1
ATOM 648 C C . ASN A 1 81 ? 26.800 -3.471 -55.852 1.00 53.03 81 ASN A C 1
ATOM 650 O O . ASN A 1 81 ? 26.834 -4.191 -54.861 1.00 53.03 81 ASN A O 1
ATOM 654 N N . SER A 1 82 ? 26.562 -3.897 -57.094 1.00 38.91 82 SER A N 1
ATOM 655 C CA . SER A 1 82 ? 26.719 -5.261 -57.605 1.00 38.91 82 SER A CA 1
ATOM 656 C C . SER A 1 82 ? 25.655 -6.289 -57.211 1.00 38.91 82 SER A C 1
ATOM 658 O O . SER A 1 82 ? 25.724 -6.975 -56.200 1.00 38.91 82 SER A O 1
ATOM 660 N N . SER A 1 83 ? 24.716 -6.457 -58.140 1.00 50.97 83 SER A N 1
ATOM 661 C CA . SER A 1 83 ? 24.081 -7.723 -58.509 1.00 50.97 83 SER A CA 1
ATOM 662 C C . SER A 1 83 ? 24.918 -8.966 -58.175 1.00 50.97 83 SER A C 1
ATOM 664 O O . SER A 1 83 ? 25.956 -9.148 -58.806 1.00 50.97 83 SER A O 1
ATOM 666 N N . ASN A 1 84 ? 24.457 -9.806 -57.240 1.00 48.56 84 ASN A N 1
ATOM 667 C CA . ASN A 1 84 ? 24.236 -11.256 -57.388 1.00 48.56 84 ASN A CA 1
ATOM 668 C C . ASN A 1 84 ? 23.907 -11.900 -56.017 1.00 48.56 84 ASN A C 1
ATOM 670 O O . ASN A 1 84 ? 24.511 -11.557 -55.011 1.00 48.56 84 ASN A O 1
ATOM 674 N N . GLU A 1 85 ? 22.994 -12.875 -56.035 1.00 41.03 85 GLU A N 1
ATOM 675 C CA . GLU A 1 85 ? 22.799 -13.955 -55.046 1.00 41.03 85 GLU A CA 1
ATOM 676 C C . GLU A 1 85 ? 22.289 -13.671 -53.611 1.00 41.03 85 GLU A C 1
ATOM 678 O O . GLU A 1 85 ? 22.999 -13.284 -52.695 1.00 41.03 85 GLU A O 1
ATOM 683 N N . ASN A 1 86 ? 21.029 -14.081 -53.427 1.00 41.88 86 ASN A N 1
ATOM 684 C CA . ASN A 1 86 ? 20.570 -15.038 -52.415 1.00 41.88 86 ASN A CA 1
ATOM 685 C C . ASN A 1 86 ? 20.736 -14.702 -50.913 1.00 41.88 86 ASN A C 1
ATOM 687 O O . ASN A 1 86 ? 21.769 -14.935 -50.298 1.00 41.88 86 ASN A O 1
ATOM 691 N N . GLY A 1 87 ? 19.599 -14.351 -50.300 1.00 48.69 87 GLY A N 1
ATOM 692 C CA . GLY A 1 87 ? 19.199 -14.892 -48.999 1.00 48.69 87 GLY A CA 1
ATOM 693 C C . GLY A 1 87 ? 19.753 -14.216 -47.751 1.00 48.69 87 GLY A C 1
ATOM 694 O O . GLY A 1 87 ? 20.620 -14.776 -47.106 1.00 48.69 87 G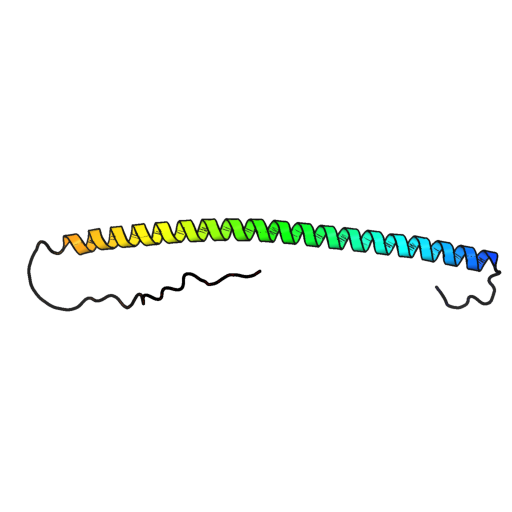LY A O 1
ATOM 695 N N . PHE A 1 88 ? 19.135 -13.120 -47.305 1.00 41.44 88 PHE A N 1
ATOM 696 C CA . PHE A 1 88 ? 19.094 -12.787 -45.875 1.00 41.44 88 PHE A CA 1
ATOM 697 C C . PHE A 1 88 ? 17.776 -12.077 -45.539 1.00 41.44 88 PHE A C 1
ATOM 699 O O . PHE A 1 88 ? 17.672 -10.855 -45.571 1.00 41.44 88 PHE A O 1
ATOM 706 N N . TYR A 1 89 ? 16.752 -12.872 -45.219 1.00 48.38 89 TYR A N 1
ATOM 707 C CA . TYR A 1 89 ? 15.585 -12.420 -44.461 1.00 48.38 89 TYR A CA 1
ATOM 708 C C . TYR A 1 89 ? 15.874 -12.672 -42.975 1.00 48.38 89 TYR A C 1
ATOM 710 O O . TYR A 1 89 ? 15.781 -13.825 -42.542 1.00 48.38 89 TYR A O 1
ATOM 718 N N . PRO A 1 90 ? 16.230 -11.660 -42.163 1.00 43.75 90 PRO A N 1
ATOM 719 C CA . PRO A 1 90 ? 16.251 -11.841 -40.725 1.00 43.75 90 PRO A CA 1
ATOM 720 C C . PRO A 1 90 ? 14.800 -11.783 -40.243 1.00 43.75 90 PRO A C 1
ATOM 722 O O . PRO A 1 90 ? 14.236 -10.711 -40.069 1.00 43.75 90 PRO A O 1
ATOM 725 N N . TYR A 1 91 ? 14.207 -12.971 -40.141 1.00 40.94 91 TYR A N 1
ATOM 726 C CA . TYR A 1 91 ? 13.135 -13.365 -39.227 1.00 40.94 91 TYR A CA 1
ATOM 727 C C . TYR A 1 91 ? 12.030 -12.333 -38.927 1.00 40.94 91 TYR A C 1
ATOM 729 O O . TYR A 1 91 ? 12.225 -11.367 -38.198 1.00 40.94 91 TYR A O 1
ATOM 737 N N . GLU A 1 92 ? 10.837 -12.638 -39.443 1.00 48.75 92 GLU A N 1
ATOM 738 C CA . GLU A 1 92 ? 9.524 -12.371 -38.842 1.00 48.75 92 GLU A CA 1
ATOM 739 C C . GLU A 1 92 ? 9.483 -11.378 -37.659 1.00 48.75 92 GLU A C 1
ATOM 741 O O . GLU A 1 92 ? 9.612 -11.767 -36.500 1.00 48.75 92 GLU A O 1
ATOM 746 N N . LEU A 1 93 ? 9.146 -10.112 -37.921 1.00 46.66 93 LEU A N 1
ATOM 747 C CA . LEU A 1 93 ? 8.429 -9.303 -36.934 1.00 46.66 93 LEU A CA 1
ATOM 748 C C . LEU A 1 93 ? 6.980 -9.219 -37.402 1.00 46.66 93 LEU A C 1
ATOM 750 O O . LEU A 1 93 ? 6.600 -8.303 -38.129 1.00 46.66 93 LEU A O 1
ATOM 754 N N . ARG A 1 94 ? 6.199 -10.252 -37.053 1.00 37.53 94 ARG A N 1
ATOM 755 C CA . ARG A 1 94 ? 4.752 -10.304 -37.286 1.00 37.53 94 ARG A CA 1
ATOM 756 C C . ARG A 1 94 ? 4.127 -8.964 -36.908 1.00 37.53 94 ARG A C 1
ATOM 758 O O . ARG A 1 94 ? 4.114 -8.570 -35.745 1.00 37.53 94 ARG A O 1
ATOM 765 N N . THR A 1 95 ? 3.557 -8.315 -37.909 1.00 52.03 95 THR A N 1
ATOM 766 C CA . THR A 1 95 ? 2.469 -7.365 -37.743 1.00 52.03 95 THR A CA 1
ATOM 767 C C . THR A 1 95 ? 1.323 -8.063 -37.018 1.00 52.03 95 THR A C 1
ATOM 769 O O . THR A 1 95 ? 0.768 -9.037 -37.526 1.00 52.03 95 THR A O 1
ATOM 772 N N . ALA A 1 96 ? 0.962 -7.560 -35.849 1.00 35.44 96 ALA A N 1
ATOM 773 C CA . ALA A 1 96 ? -0.385 -7.680 -35.326 1.00 35.44 96 ALA A CA 1
ATOM 774 C C . ALA A 1 96 ? -0.700 -6.354 -34.643 1.00 35.44 96 ALA A C 1
ATOM 776 O O . ALA A 1 96 ? -0.217 -6.049 -33.554 1.00 35.44 96 ALA A O 1
ATOM 777 N N . GLU A 1 97 ? -1.439 -5.534 -35.377 1.00 46.47 97 GLU A N 1
ATOM 778 C CA . GLU A 1 97 ? -2.270 -4.492 -34.809 1.00 46.47 97 GLU A CA 1
ATOM 779 C C . GLU A 1 97 ? -3.132 -5.103 -33.696 1.00 46.47 97 GLU A C 1
ATOM 781 O O . GLU A 1 97 ? -3.860 -6.064 -33.932 1.00 46.47 97 GLU A O 1
ATOM 786 N N . ASP A 1 98 ? -3.067 -4.526 -32.501 1.00 39.53 98 ASP A N 1
ATOM 787 C CA . ASP A 1 98 ? -4.254 -4.370 -31.667 1.00 39.53 98 ASP A CA 1
ATOM 788 C C . ASP A 1 98 ? -4.158 -3.014 -30.942 1.00 39.53 98 ASP A C 1
ATOM 790 O O . ASP A 1 98 ? -3.325 -2.848 -30.045 1.00 39.53 98 ASP A O 1
ATOM 794 N N . PRO A 1 99 ? -4.938 -1.998 -31.357 1.00 49.38 99 PRO A N 1
ATOM 795 C CA . PRO A 1 99 ? -4.981 -0.704 -30.691 1.00 49.38 99 PRO A CA 1
ATOM 796 C C . PRO A 1 99 ? -5.902 -0.676 -29.456 1.00 49.38 99 PRO A C 1
ATOM 798 O O . PRO A 1 99 ? -6.104 0.400 -28.896 1.00 49.38 99 PRO A O 1
ATOM 801 N N . HIS A 1 100 ? -6.440 -1.807 -28.978 1.00 48.12 100 HIS A N 1
ATOM 802 C CA . HIS A 1 100 ? -7.355 -1.821 -27.833 1.00 48.12 100 HIS A CA 1
ATOM 803 C C . HIS A 1 100 ? -7.126 -2.980 -26.856 1.00 48.12 100 HIS A C 1
ATOM 805 O O . HIS A 1 100 ? -8.007 -3.802 -26.627 1.00 48.12 100 HIS A O 1
ATOM 811 N N . VAL A 1 101 ? -6.016 -2.949 -26.117 1.00 41.84 101 VAL A N 1
ATOM 812 C CA . VAL A 1 101 ? -6.048 -3.497 -24.753 1.00 41.84 101 VAL A CA 1
ATOM 813 C C . VAL A 1 101 ? -6.332 -2.338 -23.813 1.00 41.84 101 VAL A C 1
ATOM 815 O O . VAL A 1 101 ? -5.432 -1.655 -23.328 1.00 41.84 101 VAL A O 1
ATOM 818 N N . ALA A 1 102 ? -7.624 -2.095 -23.592 1.00 45.88 102 ALA A N 1
ATOM 819 C CA . ALA A 1 102 ? -8.079 -1.380 -22.416 1.00 45.88 102 ALA A CA 1
ATOM 820 C C . ALA A 1 102 ? -7.536 -2.130 -21.194 1.00 45.88 102 ALA A C 1
ATOM 822 O O . ALA A 1 102 ? -8.077 -3.158 -20.788 1.00 45.88 102 ALA A O 1
ATOM 823 N N . ILE A 1 103 ? -6.444 -1.629 -20.620 1.00 42.25 103 ILE A N 1
ATOM 824 C CA . ILE A 1 103 ? -6.061 -1.988 -19.261 1.00 42.25 103 ILE A CA 1
ATOM 825 C C . ILE A 1 103 ? -7.071 -1.268 -18.372 1.00 42.25 103 ILE A C 1
ATOM 827 O O . ILE A 1 103 ? -6.854 -0.145 -17.928 1.00 42.25 103 ILE A O 1
ATOM 831 N N . HIS A 1 104 ? -8.229 -1.900 -18.197 1.00 41.03 104 HIS A N 1
ATOM 832 C CA . HIS A 1 104 ? -9.066 -1.632 -17.046 1.00 41.03 104 HIS A CA 1
ATOM 833 C C . HIS A 1 104 ? -8.300 -2.125 -15.818 1.00 41.03 104 HIS A C 1
ATOM 835 O O . HIS A 1 104 ? -8.166 -3.331 -15.606 1.00 41.03 104 HIS A O 1
ATOM 841 N N . LEU A 1 105 ? -7.793 -1.171 -15.043 1.00 39.56 105 LEU A N 1
ATOM 842 C CA . LEU A 1 105 ? -7.500 -1.303 -13.622 1.00 39.56 105 LEU A CA 1
ATOM 843 C C . LEU A 1 105 ? -8.135 -0.108 -12.916 1.00 39.56 105 LEU A C 1
ATOM 845 O O . LEU A 1 105 ? -7.870 1.031 -13.360 1.00 39.56 105 LEU A O 1
#

pLDDT: mean 81.06, std 23.05, range [35.44, 98.81]

InterPro domains:
  IPR002487 Transcription factor, K-box [PF01486] (1-59)
  IPR002487 Transcription factor, K-box [PS51297] (1-68)

Foldseek 3Di:
DPPPCVPDDPVRVVVVVVVCVVVVVVVVVVVVVVVVVVVVVVVVVVVVVVVVVVVVVVVVVVVVVVVVVVVCVVVVVVVVDDDDDDDDDPDDPDDDDDPDPPPDD

Sequence (105 aa):
MGEQLSGLNVKDLHNLENQLEMSLRGVRVKKEQILNDEIRELSRKGSMIHQENVELCRKANLVRQENMELLKKVYGTSNVNSSNENGFYPYELRTAEDPHVAIHL